Protein AF-A5ZXG1-F1 (afdb_monomer)

Solvent-accessible surface area (backbone atoms only — not comparable to full-atom values): 5238 Å² total; per-residue (Å²): 143,88,49,69,66,62,51,51,52,39,40,58,72,66,76,54,86,81,95,73,61,69,82,79,42,48,66,44,48,76,70,62,56,52,90,84,80,85,74,62,90,83,57,77,80,85,84,85,79,92,84,74,66,89,87,56,86,74,51,72,69,54,52,50,49,53,50,51,52,55,61,68,57,68,87,111

Mean predicted aligned error: 5.33 Å

Structure (mmCIF, N/CA/C/O backbone):
data_AF-A5ZXG1-F1
#
_entry.id   AF-A5ZXG1-F1
#
loop_
_atom_site.group_PDB
_atom_site.id
_atom_site.type_symbol
_atom_site.label_atom_id
_atom_site.label_alt_id
_atom_site.label_comp_id
_atom_site.label_asym_id
_atom_site.label_entity_id
_atom_site.label_seq_id
_atom_site.pdbx_PDB_ins_code
_atom_site.Cartn_x
_atom_site.Cartn_y
_atom_site.Cartn_z
_atom_site.occupancy
_atom_site.B_iso_or_equiv
_atom_site.auth_seq_id
_atom_site.auth_comp_id
_atom_site.auth_asym_id
_atom_site.auth_atom_id
_atom_site.pdbx_PDB_model_num
ATOM 1 N N . MET A 1 1 ? -19.447 3.804 -7.074 1.00 50.84 1 MET A N 1
ATOM 2 C CA . MET A 1 1 ? -19.214 3.301 -5.703 1.00 50.84 1 MET A CA 1
ATOM 3 C C . MET A 1 1 ? -18.084 2.262 -5.717 1.00 50.84 1 MET A C 1
ATOM 5 O O . MET A 1 1 ? -18.312 1.101 -5.430 1.00 50.84 1 MET A O 1
ATOM 9 N N . ASN A 1 2 ? -16.874 2.664 -6.124 1.00 69.75 2 ASN A N 1
ATOM 10 C CA . ASN A 1 2 ? -15.664 1.819 -6.090 1.00 69.75 2 ASN A CA 1
ATOM 11 C C . ASN A 1 2 ? -14.428 2.684 -5.780 1.00 69.75 2 ASN A C 1
ATOM 13 O O . ASN A 1 2 ? -13.348 2.504 -6.331 1.00 69.75 2 ASN A O 1
ATOM 17 N N . ASP A 1 3 ? -14.652 3.718 -4.975 1.00 88.69 3 ASP A N 1
ATOM 18 C CA . ASP A 1 3 ? -13.630 4.655 -4.543 1.00 88.69 3 ASP A CA 1
ATOM 19 C C . ASP A 1 3 ? -13.247 4.312 -3.099 1.00 88.69 3 ASP A C 1
ATOM 21 O O . ASP A 1 3 ? -14.119 4.110 -2.247 1.00 88.69 3 ASP A O 1
ATOM 25 N N . LEU A 1 4 ? -11.944 4.203 -2.839 1.00 90.56 4 LEU A N 1
ATOM 26 C CA . LEU A 1 4 ? -11.408 3.777 -1.546 1.00 90.56 4 LEU A CA 1
ATOM 27 C C . LEU A 1 4 ? -11.820 4.732 -0.419 1.00 90.56 4 LEU A C 1
ATOM 29 O O . LEU A 1 4 ? -12.136 4.276 0.679 1.00 90.56 4 LEU A O 1
ATOM 33 N N . GLU A 1 5 ? -11.850 6.037 -0.686 1.00 92.56 5 GLU A N 1
ATOM 34 C CA . GLU A 1 5 ? -12.213 7.043 0.314 1.00 92.56 5 GLU A CA 1
ATOM 35 C C . GLU A 1 5 ? -13.700 6.978 0.664 1.00 92.56 5 GLU A C 1
ATOM 37 O O . GLU A 1 5 ? -14.079 7.033 1.835 1.00 92.56 5 GLU A O 1
ATOM 42 N N . SER A 1 6 ? -14.550 6.736 -0.332 1.00 93.69 6 SER A N 1
ATOM 43 C CA . SER A 1 6 ? -15.979 6.491 -0.126 1.00 93.69 6 SER A CA 1
ATOM 44 C C . SER A 1 6 ? -16.231 5.248 0.740 1.00 93.69 6 SER A C 1
ATOM 46 O O . SER A 1 6 ? -17.086 5.272 1.630 1.00 93.69 6 SER A O 1
ATOM 48 N N . ILE A 1 7 ? -15.461 4.171 0.530 1.00 94.38 7 ILE A N 1
ATOM 49 C CA . ILE A 1 7 ? -15.537 2.954 1.356 1.00 94.38 7 ILE A CA 1
ATOM 50 C C . ILE A 1 7 ? -15.076 3.247 2.789 1.00 94.38 7 ILE A C 1
ATOM 52 O O . ILE A 1 7 ? -15.791 2.916 3.734 1.00 94.38 7 ILE A O 1
ATOM 56 N N . LYS A 1 8 ? -13.932 3.921 2.970 1.00 94.56 8 LYS A N 1
ATOM 57 C CA . LYS A 1 8 ? -13.433 4.322 4.297 1.00 94.56 8 LYS A CA 1
ATOM 58 C C . LYS A 1 8 ? -14.461 5.147 5.066 1.00 94.56 8 LYS A C 1
ATOM 60 O O . LYS A 1 8 ? -14.768 4.817 6.207 1.00 94.56 8 LYS A O 1
ATOM 65 N N . LYS A 1 9 ? -15.034 6.173 4.429 1.00 95.12 9 LYS A N 1
ATOM 66 C CA . LYS A 1 9 ? -16.055 7.034 5.039 1.00 95.12 9 LYS A CA 1
ATOM 67 C C . LYS A 1 9 ? -17.290 6.239 5.462 1.00 95.12 9 LYS A C 1
ATOM 69 O O . LYS A 1 9 ? -17.844 6.492 6.525 1.00 95.12 9 LYS A O 1
ATOM 74 N N . SER A 1 10 ? -17.693 5.254 4.660 1.00 95.44 10 SER A N 1
ATOM 75 C CA . SER A 1 10 ? -18.836 4.395 4.982 1.00 95.44 10 SER A CA 1
ATOM 76 C C . SER A 1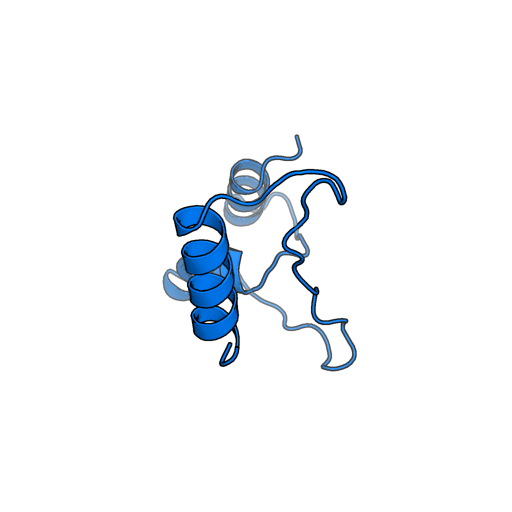 10 ? -18.589 3.557 6.242 1.00 95.44 10 SER A C 1
ATOM 78 O O . SER A 1 10 ? -19.465 3.481 7.098 1.00 95.44 10 SER A O 1
ATOM 80 N N . ILE A 1 11 ? -17.390 2.986 6.392 1.00 95.62 11 ILE A N 1
ATOM 81 C CA . ILE A 1 11 ? -17.019 2.180 7.569 1.00 95.62 11 ILE A CA 1
ATOM 82 C C . ILE A 1 11 ? -16.905 3.060 8.818 1.00 95.62 11 ILE A C 1
ATOM 84 O O . ILE A 1 11 ? -17.428 2.694 9.865 1.00 95.62 11 ILE A O 1
ATOM 88 N N . VAL A 1 12 ? -16.275 4.237 8.706 1.00 96.44 12 VAL A N 1
ATOM 89 C CA . VAL A 1 12 ? -16.169 5.208 9.814 1.00 96.44 12 VAL A CA 1
ATOM 90 C C . VAL A 1 12 ? -17.553 5.657 10.294 1.00 96.44 12 VAL A C 1
ATOM 92 O O . VAL A 1 12 ? -17.775 5.797 11.492 1.00 96.44 12 VAL A O 1
ATOM 95 N N . ASN A 1 13 ? -18.511 5.812 9.376 1.00 96.44 13 ASN A N 1
ATOM 96 C CA . ASN A 1 13 ? -19.898 6.154 9.699 1.00 96.44 13 ASN A CA 1
ATOM 97 C C . ASN A 1 13 ? -20.747 4.953 10.164 1.00 96.44 13 ASN A C 1
ATOM 99 O O . ASN A 1 13 ? -21.958 5.091 10.315 1.00 96.44 13 ASN A O 1
ATOM 103 N N . GLY A 1 14 ? -20.150 3.773 10.359 1.00 95.00 14 GLY A N 1
ATOM 104 C CA . GLY A 1 14 ? -20.846 2.595 10.883 1.00 95.00 14 GLY A CA 1
ATOM 105 C C . GLY A 1 14 ? -21.770 1.890 9.887 1.00 95.00 14 GLY A C 1
ATOM 106 O O . GLY A 1 14 ? -22.603 1.090 10.298 1.00 95.00 14 GLY A O 1
ATOM 107 N N . LEU A 1 15 ? -21.632 2.142 8.580 1.00 95.25 15 LEU A N 1
ATOM 108 C CA . LEU A 1 15 ? -22.493 1.536 7.553 1.00 95.25 15 LEU A CA 1
ATOM 109 C C . LEU A 1 15 ? -22.152 0.065 7.247 1.00 95.25 15 LEU A C 1
ATOM 111 O O . LEU A 1 15 ? -22.832 -0.561 6.437 1.00 95.25 15 LEU A O 1
ATOM 115 N N . GLY A 1 16 ? -21.103 -0.493 7.858 1.00 93.94 16 GLY A N 1
ATOM 116 C CA . GLY A 1 16 ? -20.733 -1.900 7.716 1.00 93.94 16 GLY A CA 1
ATOM 117 C C . GLY A 1 16 ? -19.242 -2.167 7.918 1.00 93.94 16 GLY A C 1
ATOM 118 O O . GLY A 1 16 ? -18.511 -1.345 8.470 1.00 93.94 16 GLY A O 1
ATOM 119 N N . ILE A 1 17 ? -18.795 -3.327 7.433 1.00 94.75 17 ILE A N 1
ATOM 120 C CA . ILE A 1 17 ? -17.394 -3.772 7.445 1.00 94.75 17 ILE A CA 1
ATOM 121 C C . ILE A 1 17 ? -16.862 -3.926 6.016 1.00 94.75 17 ILE A C 1
ATOM 123 O O . ILE A 1 17 ? -17.626 -4.137 5.076 1.00 94.75 17 ILE A O 1
ATOM 127 N N . SER A 1 18 ? -15.544 -3.835 5.839 1.00 93.81 18 SER A N 1
ATOM 128 C CA . SER A 1 18 ? -14.898 -4.049 4.541 1.00 93.81 18 SER A CA 1
ATOM 129 C C . SER A 1 18 ? -13.512 -4.656 4.704 1.00 93.81 18 SER A C 1
ATOM 131 O O . SER A 1 18 ? -12.823 -4.386 5.689 1.00 93.81 18 SER A O 1
ATOM 133 N N . LEU A 1 19 ? -13.085 -5.434 3.708 1.00 91.31 19 LEU A N 1
ATOM 134 C CA . LEU A 1 19 ? -11.727 -5.952 3.629 1.00 91.31 19 LEU A CA 1
ATOM 135 C C . LEU A 1 19 ? -10.835 -4.986 2.842 1.00 91.31 19 LEU A C 1
ATOM 137 O O . LEU A 1 19 ? -10.920 -4.883 1.616 1.00 91.31 19 LEU A O 1
ATOM 141 N N . LEU A 1 20 ? -9.938 -4.307 3.551 1.00 91.00 20 LEU A N 1
ATOM 142 C CA . LEU A 1 20 ? -9.060 -3.286 2.988 1.00 91.00 20 LEU A CA 1
ATOM 143 C C . LEU A 1 20 ? -7.585 -3.661 3.124 1.00 91.00 20 LEU A C 1
ATOM 145 O O . LEU A 1 20 ? -7.194 -4.502 3.929 1.00 91.00 20 LEU A O 1
ATOM 149 N N . SER A 1 21 ? -6.743 -3.001 2.326 1.00 89.88 21 SER A N 1
ATOM 150 C CA . SER A 1 21 ? -5.299 -3.053 2.554 1.00 89.88 21 SER A CA 1
ATOM 151 C C . SER A 1 21 ? -4.992 -2.437 3.915 1.00 89.88 21 SER A C 1
ATOM 153 O O . SER A 1 21 ? -5.354 -1.281 4.144 1.00 89.88 21 SER A O 1
ATOM 155 N N . ALA A 1 22 ? -4.257 -3.153 4.768 1.00 90.19 22 ALA A N 1
ATOM 156 C CA . ALA A 1 22 ? -3.810 -2.633 6.059 1.00 90.19 22 ALA A CA 1
ATOM 157 C C . ALA A 1 22 ? -3.075 -1.289 5.914 1.00 90.19 22 ALA A C 1
ATOM 159 O O . ALA A 1 22 ? -3.251 -0.395 6.735 1.00 90.19 22 ALA A O 1
ATOM 160 N N . ARG A 1 23 ? -2.323 -1.096 4.815 1.00 89.94 23 ARG A N 1
ATOM 161 C CA . ARG A 1 23 ? -1.640 0.174 4.508 1.00 89.94 23 ARG A CA 1
ATOM 162 C C . ARG A 1 23 ? -2.608 1.339 4.307 1.00 89.94 23 ARG A C 1
ATOM 164 O O . ARG A 1 23 ? -2.275 2.460 4.665 1.00 89.94 23 ARG A O 1
ATOM 171 N N . SER A 1 24 ? -3.797 1.087 3.761 1.00 92.38 24 SER A N 1
ATOM 172 C CA . SER A 1 24 ? -4.788 2.139 3.500 1.00 92.38 24 SER A CA 1
ATOM 173 C C . SER A 1 24 ? -5.526 2.614 4.751 1.00 92.38 24 SER A C 1
ATOM 175 O O . SER A 1 24 ? -6.101 3.699 4.734 1.00 92.38 24 SER A O 1
ATOM 177 N N . THR A 1 25 ? -5.510 1.825 5.826 1.00 93.94 25 THR A N 1
ATOM 178 C CA . THR A 1 25 ? -6.276 2.079 7.053 1.00 93.94 25 THR A CA 1
ATOM 179 C C . THR A 1 25 ? -5.406 2.503 8.239 1.00 93.94 25 THR A C 1
ATOM 181 O O . THR A 1 25 ? -5.942 2.693 9.328 1.00 93.94 25 THR A O 1
ATOM 184 N N . ILE A 1 26 ? -4.090 2.681 8.047 1.00 93.62 26 ILE A N 1
ATOM 185 C CA . ILE A 1 26 ? -3.129 3.004 9.122 1.00 93.62 26 ILE A CA 1
ATOM 186 C C . ILE A 1 26 ? -3.569 4.232 9.920 1.00 93.62 26 ILE A C 1
ATOM 188 O O . ILE A 1 26 ? -3.587 4.194 11.149 1.00 93.62 26 ILE A O 1
ATOM 192 N N . ASP A 1 27 ? -3.940 5.316 9.244 1.00 94.88 27 ASP A N 1
ATOM 193 C CA . ASP A 1 27 ? -4.270 6.568 9.930 1.00 94.88 27 ASP A CA 1
ATOM 194 C C . ASP A 1 27 ? -5.611 6.478 10.664 1.00 94.88 27 ASP A C 1
ATOM 196 O O . ASP A 1 27 ? -5.737 6.971 11.786 1.00 94.88 27 ASP A O 1
ATOM 200 N N . LEU A 1 28 ? -6.587 5.764 10.092 1.00 95.31 28 LEU A N 1
ATOM 201 C CA . LEU A 1 28 ? -7.879 5.499 10.736 1.00 95.31 28 LEU A CA 1
ATOM 202 C C . LEU A 1 28 ? -7.713 4.644 11.998 1.00 95.31 28 LEU A C 1
ATOM 204 O O . LEU A 1 28 ? -8.359 4.906 13.010 1.00 95.31 28 LEU A O 1
ATOM 208 N N . GLN A 1 29 ? -6.806 3.665 11.966 1.00 94.44 29 GLN A N 1
ATOM 209 C CA . GLN A 1 29 ? -6.445 2.876 13.142 1.00 94.44 29 GLN A CA 1
ATOM 210 C C . GLN A 1 29 ? -5.752 3.741 14.200 1.00 94.44 29 GLN A C 1
ATOM 212 O O . GLN A 1 29 ? -6.144 3.713 15.365 1.00 94.44 29 GLN A O 1
ATOM 217 N N . LYS A 1 30 ? -4.735 4.526 13.813 1.00 96.00 30 LYS A N 1
ATOM 218 C CA . LYS A 1 30 ? -3.981 5.396 14.738 1.00 96.00 30 LYS A CA 1
ATOM 219 C C . LYS A 1 30 ? -4.883 6.403 15.447 1.00 96.00 30 LYS A C 1
ATOM 221 O O . LYS A 1 30 ? -4.700 6.667 16.631 1.00 96.00 30 LYS A O 1
ATOM 226 N N . THR A 1 31 ? -5.864 6.935 14.726 1.00 96.94 31 THR A N 1
ATOM 227 C CA . THR A 1 31 ? -6.859 7.885 15.244 1.00 96.94 31 THR A CA 1
ATOM 228 C C . THR A 1 31 ? -8.072 7.207 15.888 1.00 96.94 31 THR A C 1
ATOM 230 O O . THR A 1 31 ? -8.985 7.900 16.324 1.00 96.94 31 THR A O 1
ATOM 233 N N . LYS A 1 32 ? -8.079 5.869 15.991 1.00 95.94 32 LYS A N 1
ATOM 234 C CA . LYS A 1 32 ? -9.142 5.058 16.610 1.00 95.94 32 LYS A CA 1
ATOM 235 C C . LYS A 1 32 ? -10.535 5.269 16.000 1.00 95.94 32 LYS A C 1
ATOM 237 O O . LYS A 1 32 ? -11.540 5.104 16.681 1.00 95.94 32 LYS A O 1
ATOM 242 N N . GLN A 1 33 ? -10.598 5.610 14.715 1.00 97.00 33 GLN A N 1
ATOM 243 C CA . GLN A 1 33 ? -11.862 5.801 13.995 1.00 97.00 33 GLN A CA 1
ATOM 244 C C . GLN A 1 33 ? -12.510 4.480 13.564 1.00 97.00 33 GLN A C 1
ATOM 246 O O . GLN A 1 33 ? -13.689 4.455 13.230 1.00 97.00 33 GLN A O 1
ATOM 251 N N . ILE A 1 34 ? -11.743 3.387 13.539 1.00 95.81 34 ILE A N 1
ATOM 252 C CA . ILE A 1 34 ? -12.215 2.059 13.139 1.00 95.81 34 ILE A CA 1
ATOM 253 C C . ILE A 1 34 ? -11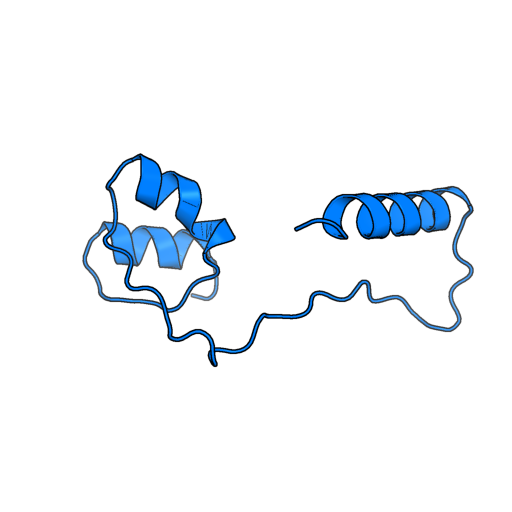.644 0.978 14.058 1.00 95.81 34 ILE A C 1
ATOM 255 O O . ILE A 1 34 ? -10.569 1.140 14.640 1.00 95.81 34 ILE A O 1
ATOM 259 N N . LEU A 1 35 ? -12.335 -0.158 14.114 1.00 94.69 35 LEU A N 1
ATOM 260 C CA . LEU A 1 35 ? -11.798 -1.413 14.635 1.00 94.69 35 LEU A CA 1
ATOM 261 C C 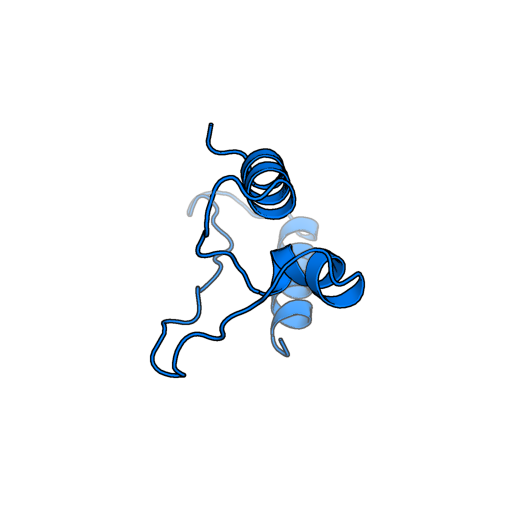. LEU A 1 35 ? -11.166 -2.205 13.487 1.00 94.69 35 LEU A C 1
ATOM 263 O O . LEU A 1 35 ? -11.710 -2.247 12.383 1.00 94.69 35 LEU A O 1
ATOM 267 N N . LEU A 1 36 ? -10.023 -2.839 13.746 1.00 93.19 36 LEU A N 1
ATOM 268 C CA . LEU A 1 36 ? -9.358 -3.718 12.788 1.00 93.19 36 LEU A CA 1
ATOM 269 C C . LEU A 1 36 ? -9.329 -5.145 13.313 1.00 93.19 36 LEU A C 1
ATOM 271 O O . LEU A 1 36 ? -8.958 -5.388 14.459 1.00 93.19 36 LEU A O 1
ATOM 275 N N . PHE A 1 37 ? -9.655 -6.072 12.422 1.00 91.81 37 PHE A N 1
ATOM 276 C CA . PHE A 1 37 ? -9.573 -7.503 12.656 1.00 91.81 37 PHE A CA 1
ATOM 277 C C . PHE A 1 37 ? -8.521 -8.059 11.688 1.00 91.81 37 PHE A C 1
ATOM 279 O O . PHE A 1 37 ? -8.745 -8.010 10.474 1.00 91.81 37 PHE A O 1
ATOM 286 N N . PRO A 1 38 ? -7.342 -8.489 12.175 1.00 87.19 38 PRO A N 1
ATOM 287 C CA . PRO A 1 38 ? -6.321 -9.061 11.308 1.00 87.19 38 PRO A CA 1
ATOM 288 C C . PRO A 1 38 ? -6.835 -10.371 10.703 1.00 87.19 38 PRO A C 1
ATOM 290 O O . PRO A 1 38 ? -7.469 -11.171 11.388 1.00 87.19 38 PRO A O 1
ATOM 293 N N . LEU A 1 39 ? -6.565 -10.581 9.415 1.00 86.38 39 LEU A N 1
ATOM 294 C CA . LEU A 1 39 ? -6.783 -11.882 8.786 1.00 86.38 39 LEU A CA 1
ATOM 295 C C . LEU A 1 39 ? -5.651 -12.848 9.168 1.00 86.38 39 LEU A C 1
ATOM 297 O O . LEU A 1 39 ? -4.546 -12.400 9.481 1.00 86.38 39 LEU A O 1
ATOM 301 N N . GLU A 1 40 ? -5.922 -14.155 9.118 1.00 83.56 40 GLU A N 1
ATOM 302 C CA . GLU A 1 40 ? -4.921 -15.203 9.365 1.00 83.56 40 GLU A CA 1
ATOM 303 C C . GLU A 1 40 ? -3.698 -15.066 8.443 1.00 83.56 40 GLU A C 1
ATOM 305 O O . GLU A 1 40 ? -3.802 -14.545 7.335 1.00 83.56 40 GLU A O 1
ATOM 310 N N . GLU A 1 41 ? -2.532 -15.566 8.865 1.00 68.81 41 GLU A N 1
ATOM 311 C CA . GLU A 1 41 ? -1.275 -15.451 8.099 1.00 68.81 41 GLU A CA 1
ATOM 312 C C . GLU A 1 41 ? -1.322 -16.123 6.715 1.00 68.81 41 GLU A C 1
ATOM 314 O O . GLU A 1 41 ? -0.559 -15.762 5.817 1.00 68.81 41 GLU A O 1
ATOM 319 N N . SER A 1 42 ? -2.246 -17.068 6.522 1.00 67.50 42 SER A N 1
ATOM 320 C CA . SER A 1 42 ? -2.551 -17.706 5.237 1.00 67.50 42 SER A CA 1
ATOM 321 C C . SER A 1 42 ? -3.270 -16.770 4.255 1.00 67.50 42 SER A C 1
ATOM 323 O O . SER A 1 42 ? -3.311 -17.049 3.053 1.00 67.50 42 SER A O 1
ATOM 325 N N . ALA A 1 43 ? -3.813 -15.644 4.733 1.00 66.31 43 ALA A N 1
ATOM 326 C CA . ALA A 1 43 ? -4.452 -14.644 3.898 1.00 66.31 43 ALA A CA 1
ATOM 327 C C . ALA A 1 43 ? -3.419 -14.029 2.948 1.00 66.31 43 ALA A C 1
ATOM 329 O O . ALA A 1 43 ? -2.447 -13.386 3.349 1.00 66.31 43 ALA A O 1
ATOM 330 N N . HIS A 1 44 ? -3.635 -14.252 1.653 1.00 65.06 44 HIS A N 1
ATOM 331 C CA . HIS A 1 44 ? -2.692 -13.914 0.596 1.00 65.06 44 HIS A CA 1
ATOM 332 C C . HIS A 1 44 ? -2.191 -12.463 0.678 1.00 65.06 44 HIS A C 1
ATOM 334 O O . HIS A 1 44 ? -2.963 -11.503 0.588 1.00 65.06 44 HIS A O 1
ATOM 340 N N . LYS A 1 45 ? -0.865 -12.297 0.756 1.00 75.62 45 LYS A N 1
ATOM 341 C CA . LYS A 1 45 ? -0.213 -11.006 0.510 1.00 75.62 45 LYS A CA 1
ATOM 342 C C . LYS A 1 45 ? -0.463 -10.610 -0.945 1.00 75.62 45 LYS A C 1
ATOM 344 O O . LYS A 1 45 ? -0.178 -11.377 -1.861 1.00 75.62 45 LYS A O 1
ATOM 349 N N . ARG A 1 46 ? -1.000 -9.409 -1.171 1.00 82.62 46 ARG A N 1
ATOM 350 C CA . ARG A 1 46 ? -1.193 -8.883 -2.531 1.00 82.62 46 ARG A CA 1
ATOM 351 C C . ARG A 1 46 ? 0.160 -8.523 -3.139 1.00 82.62 46 ARG A C 1
ATOM 353 O O . ARG A 1 46 ? 0.896 -7.726 -2.563 1.00 82.62 46 ARG A O 1
ATOM 360 N N . THR A 1 47 ? 0.457 -9.061 -4.317 1.00 85.69 47 THR A N 1
ATOM 361 C CA . THR A 1 47 ? 1.629 -8.665 -5.105 1.00 85.69 47 THR A CA 1
ATOM 362 C C . THR A 1 47 ? 1.283 -7.466 -5.981 1.00 85.69 47 THR A C 1
ATOM 364 O O . THR A 1 47 ? 0.305 -7.494 -6.727 1.00 85.69 47 THR A O 1
ATOM 367 N N . PHE A 1 48 ? 2.088 -6.406 -5.899 1.00 88.25 48 PHE A N 1
ATOM 368 C CA . PHE A 1 48 ? 1.990 -5.256 -6.794 1.00 88.25 48 PHE A CA 1
ATOM 369 C C . PHE A 1 48 ? 2.960 -5.419 -7.963 1.0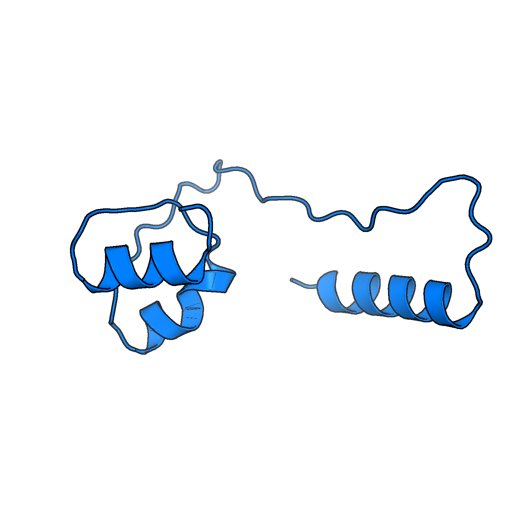0 88.25 48 PHE A C 1
ATOM 371 O O . PHE A 1 48 ? 4.109 -5.816 -7.776 1.00 88.25 48 PHE A O 1
ATOM 378 N N . TYR A 1 49 ? 2.502 -5.077 -9.165 1.00 91.62 49 TYR A N 1
ATOM 379 C CA . TYR A 1 49 ? 3.288 -5.187 -10.389 1.00 91.62 49 TYR A CA 1
ATOM 380 C C . TYR A 1 49 ? 3.450 -3.819 -11.044 1.00 91.62 49 TYR A C 1
ATOM 382 O O . 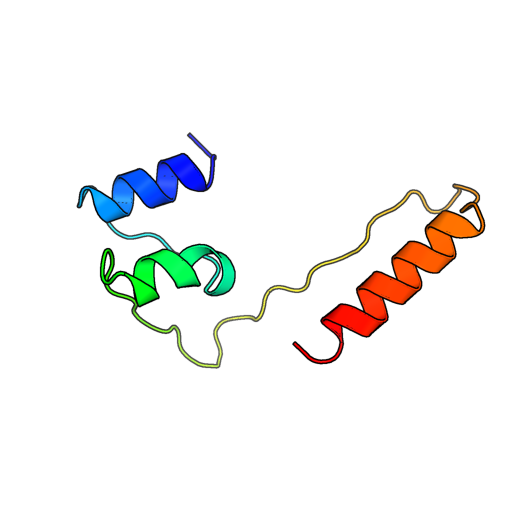TYR A 1 49 ? 2.502 -3.040 -11.131 1.00 91.62 49 TYR A O 1
ATOM 390 N N . ILE A 1 50 ? 4.647 -3.553 -11.565 1.00 92.38 50 ILE A N 1
ATOM 391 C CA . ILE A 1 50 ? 4.874 -2.448 -12.496 1.00 92.38 50 ILE A CA 1
ATOM 392 C C . ILE A 1 50 ? 4.599 -2.987 -13.899 1.00 92.38 50 ILE A C 1
ATOM 394 O O . ILE A 1 50 ? 5.349 -3.823 -14.403 1.00 92.38 50 ILE A O 1
ATOM 398 N N . VAL A 1 51 ? 3.524 -2.513 -14.526 1.00 93.62 51 VAL A N 1
ATOM 399 C CA . VAL A 1 51 ? 3.080 -2.991 -15.841 1.00 93.62 51 VAL A CA 1
ATOM 400 C C . VAL A 1 51 ? 3.392 -1.948 -16.910 1.00 93.62 51 VAL A C 1
ATOM 402 O O . VAL A 1 51 ? 3.046 -0.777 -16.775 1.00 93.62 51 VAL A O 1
ATOM 405 N N . TYR A 1 52 ? 4.041 -2.372 -17.993 1.00 93.00 52 TYR A N 1
ATOM 406 C CA . TYR A 1 52 ? 4.298 -1.549 -19.175 1.00 93.00 52 TYR A CA 1
ATOM 407 C C . TYR A 1 52 ? 4.293 -2.412 -20.441 1.00 93.00 52 TYR A C 1
ATOM 409 O O . TYR A 1 52 ? 4.504 -3.622 -20.387 1.00 93.00 52 TYR A O 1
ATOM 417 N N . SER A 1 53 ? 4.038 -1.790 -21.597 1.00 94.44 53 SER A N 1
ATOM 418 C CA . SER A 1 53 ? 4.033 -2.501 -22.882 1.00 94.44 53 SER A CA 1
ATOM 419 C C . SER A 1 53 ? 5.410 -3.093 -23.184 1.00 94.44 53 SER A C 1
ATOM 421 O O . SER A 1 53 ? 6.409 -2.372 -23.165 1.00 94.44 53 SER A O 1
ATOM 423 N N . LYS A 1 54 ? 5.447 -4.389 -23.517 1.00 90.38 54 LYS A N 1
ATOM 424 C CA . LYS A 1 54 ? 6.677 -5.146 -23.803 1.00 90.38 54 LYS A CA 1
ATOM 425 C C . LYS A 1 54 ? 7.546 -4.491 -24.883 1.00 90.38 54 LYS A C 1
ATOM 427 O O . LYS A 1 54 ? 8.765 -4.517 -24.781 1.00 90.38 54 LYS A O 1
ATOM 432 N N . ASN A 1 55 ? 6.917 -3.869 -25.880 1.00 93.88 55 ASN A N 1
ATOM 433 C CA . ASN A 1 55 ? 7.605 -3.286 -27.037 1.00 93.88 55 ASN A CA 1
ATOM 434 C C . ASN A 1 55 ? 7.922 -1.790 -26.857 1.00 93.88 55 ASN A C 1
ATOM 436 O O . ASN A 1 55 ? 8.352 -1.124 -27.797 1.00 93.88 55 ASN A O 1
ATOM 440 N N . ARG A 1 56 ? 7.692 -1.223 -25.666 1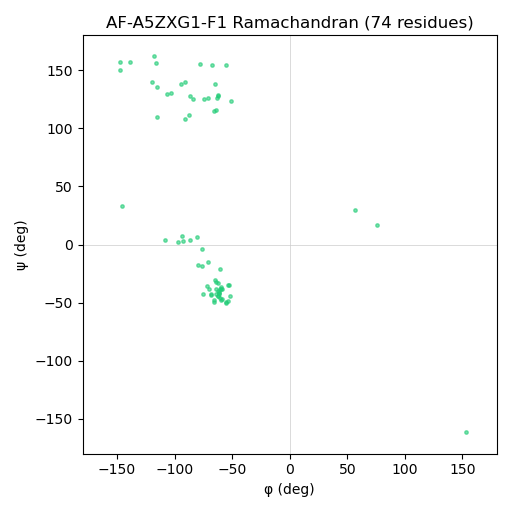.00 91.88 56 ARG A N 1
ATOM 441 C CA . ARG A 1 56 ? 7.989 0.184 -25.386 1.00 91.88 56 ARG A CA 1
ATOM 442 C C . ARG A 1 56 ? 9.458 0.348 -25.007 1.00 91.88 56 ARG 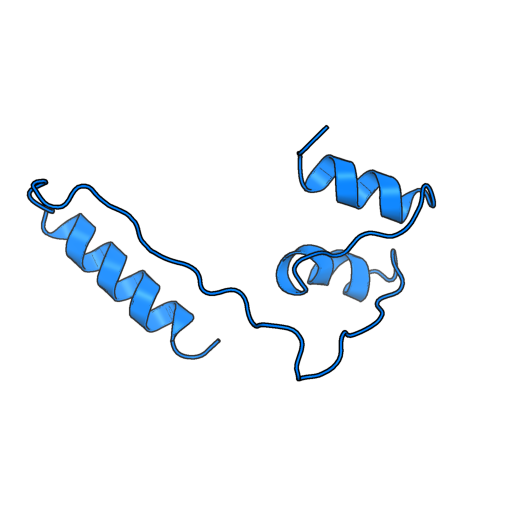A C 1
ATOM 444 O O . ARG A 1 56 ? 9.918 -0.216 -24.017 1.00 91.88 56 ARG A O 1
ATOM 451 N N . ILE A 1 57 ? 10.167 1.224 -25.718 1.00 93.38 57 ILE A N 1
ATOM 452 C CA . ILE A 1 57 ? 11.499 1.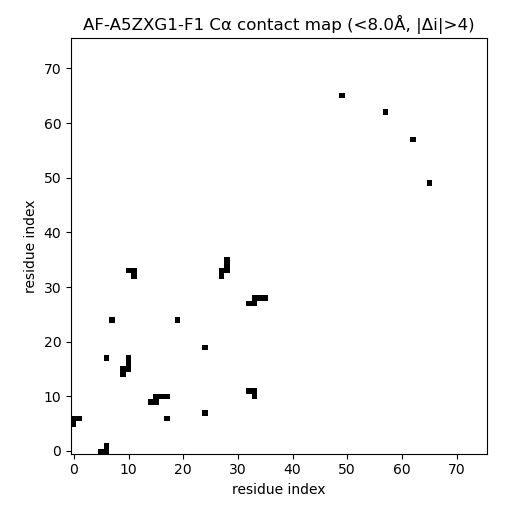669 -25.296 1.00 93.38 57 ILE A CA 1
ATOM 453 C C . ILE A 1 57 ? 11.355 2.468 -23.995 1.00 93.38 57 ILE A C 1
ATOM 455 O O . ILE A 1 57 ? 10.757 3.547 -23.966 1.00 93.38 57 ILE A O 1
ATOM 459 N N . LEU A 1 58 ? 11.913 1.944 -22.904 1.00 95.00 58 LEU A N 1
ATOM 460 C CA . LEU A 1 58 ? 11.986 2.671 -21.641 1.00 95.00 58 LEU A CA 1
ATOM 461 C C . LEU A 1 58 ? 13.071 3.747 -21.743 1.00 95.00 58 LEU A C 1
ATOM 463 O O . LEU A 1 58 ? 14.228 3.452 -22.049 1.00 95.00 58 LEU A O 1
ATOM 467 N N . LYS A 1 59 ? 12.723 5.005 -21.472 1.00 96.44 59 LYS A N 1
ATOM 468 C CA . LYS A 1 59 ? 13.722 6.078 -21.358 1.00 96.44 59 LYS A CA 1
ATOM 469 C C . LYS A 1 59 ? 14.599 5.845 -20.111 1.00 96.44 59 LYS A C 1
ATOM 471 O O . LYS A 1 59 ? 14.127 5.216 -19.160 1.00 96.44 59 LYS A O 1
ATOM 476 N N . PRO A 1 60 ? 15.846 6.353 -20.067 1.00 97.69 60 PRO A N 1
ATOM 477 C CA . PRO A 1 60 ? 16.742 6.152 -18.923 1.00 97.69 60 PRO A CA 1
ATOM 478 C C . PRO A 1 60 ? 16.120 6.515 -17.565 1.00 97.69 60 PRO A C 1
ATOM 480 O O . PRO A 1 60 ? 16.1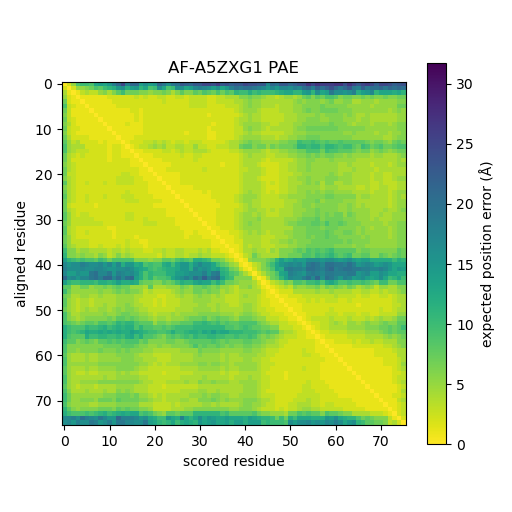83 5.709 -16.641 1.00 97.69 60 PRO A O 1
ATOM 483 N N . HIS A 1 61 ? 15.426 7.654 -17.470 1.00 97.00 61 HIS A N 1
ATOM 484 C CA . HIS A 1 61 ? 14.751 8.078 -16.236 1.00 97.00 61 HIS A CA 1
ATOM 485 C C . HIS A 1 61 ? 13.617 7.132 -15.815 1.00 97.00 61 HIS A C 1
ATOM 487 O O . HIS A 1 61 ? 13.410 6.917 -14.627 1.00 97.00 61 HIS A O 1
ATOM 493 N N . VAL A 1 62 ? 12.914 6.503 -16.766 1.00 95.94 62 VAL A N 1
ATOM 494 C CA . VAL A 1 62 ? 11.871 5.514 -16.449 1.00 95.94 62 VAL A CA 1
ATOM 495 C C . VAL A 1 62 ? 12.501 4.262 -15.848 1.00 95.94 62 VAL A C 1
ATOM 497 O O . VAL A 1 62 ? 12.013 3.753 -14.846 1.00 95.94 62 VAL A O 1
ATOM 500 N N . ARG A 1 63 ? 13.623 3.783 -16.406 1.00 95.62 63 ARG A N 1
ATOM 501 C CA . ARG A 1 63 ? 14.370 2.663 -15.809 1.00 95.62 63 ARG A CA 1
ATOM 502 C C . ARG A 1 63 ? 14.873 2.999 -14.410 1.00 95.62 63 ARG A C 1
ATOM 504 O O . ARG A 1 63 ? 14.799 2.151 -13.528 1.00 95.62 63 ARG A O 1
ATOM 511 N N . GLN A 1 64 ? 15.378 4.215 -14.215 1.00 97.31 64 GLN A N 1
ATOM 512 C CA . GLN A 1 64 ? 15.835 4.673 -12.907 1.00 97.31 64 GLN A CA 1
ATOM 513 C C . GLN A 1 64 ? 14.684 4.712 -11.897 1.00 97.31 64 GLN A C 1
ATOM 515 O O . GLN A 1 64 ? 14.841 4.203 -10.794 1.00 97.31 64 GLN A O 1
ATOM 520 N N . PHE A 1 65 ? 13.518 5.225 -12.294 1.00 96.50 65 PHE A N 1
ATOM 521 C CA . PHE A 1 65 ? 12.317 5.211 -11.464 1.00 96.50 65 PHE A CA 1
ATOM 522 C C . PHE A 1 65 ? 11.881 3.786 -11.101 1.00 96.50 65 PHE A C 1
ATOM 524 O O . PHE A 1 65 ? 11.627 3.509 -9.935 1.00 96.50 65 PHE A O 1
ATOM 531 N N . ILE A 1 66 ? 11.851 2.862 -12.068 1.00 95.25 66 ILE A N 1
ATOM 532 C CA . ILE A 1 66 ? 11.501 1.456 -11.809 1.00 95.25 66 ILE A CA 1
ATOM 533 C C . ILE A 1 66 ? 12.456 0.841 -10.782 1.00 95.25 66 ILE A C 1
ATOM 535 O O . ILE A 1 66 ? 11.988 0.228 -9.827 1.00 95.25 66 ILE A O 1
ATOM 539 N N . ARG A 1 67 ? 13.772 1.043 -10.941 1.00 95.31 67 ARG A N 1
ATOM 540 C CA . ARG A 1 67 ? 14.775 0.564 -9.975 1.00 95.31 67 ARG A CA 1
ATOM 541 C C . ARG A 1 67 ? 14.552 1.163 -8.593 1.00 95.31 67 ARG A C 1
ATOM 543 O O . ARG A 1 67 ? 14.475 0.421 -7.625 1.00 95.31 67 ARG A O 1
ATOM 550 N N . PHE A 1 68 ? 14.357 2.478 -8.522 1.00 96.00 68 PHE A N 1
ATOM 551 C CA . PHE A 1 68 ? 14.068 3.167 -7.269 1.00 96.00 68 PHE A CA 1
ATOM 552 C C . PHE A 1 68 ? 12.850 2.566 -6.556 1.00 96.00 68 PHE A C 1
ATOM 554 O O . PHE A 1 68 ? 12.946 2.219 -5.385 1.00 96.00 68 PHE A O 1
ATOM 561 N N . VAL A 1 69 ? 11.726 2.386 -7.258 1.00 95.19 69 VAL A N 1
ATOM 562 C CA . VAL A 1 69 ? 10.506 1.797 -6.681 1.00 95.19 69 VAL A CA 1
ATOM 563 C C . VAL A 1 69 ? 10.760 0.359 -6.221 1.00 95.19 69 VAL A C 1
ATOM 565 O O . VAL A 1 69 ? 10.361 -0.010 -5.120 1.00 95.19 69 VAL A O 1
ATOM 568 N N . GLN A 1 70 ? 11.440 -0.451 -7.036 1.00 92.94 70 GLN A N 1
ATOM 569 C CA . GLN A 1 70 ? 11.763 -1.838 -6.695 1.00 92.94 70 GLN A CA 1
ATOM 570 C C . GLN A 1 70 ? 12.660 -1.949 -5.462 1.00 92.94 70 GLN A C 1
ATOM 572 O O . GLN A 1 70 ? 12.452 -2.853 -4.661 1.00 92.94 70 GLN A O 1
ATOM 577 N N . ASP A 1 71 ? 13.644 -1.064 -5.311 1.00 93.44 71 ASP A N 1
ATOM 578 C CA . ASP A 1 71 ? 14.551 -1.062 -4.165 1.00 93.44 71 ASP A CA 1
ATOM 579 C C . ASP A 1 71 ? 13.862 -0.500 -2.913 1.00 93.44 71 ASP A C 1
ATOM 581 O O . ASP A 1 71 ? 13.961 -1.095 -1.843 1.00 93.44 71 ASP A O 1
ATOM 585 N N . PHE A 1 72 ? 13.095 0.586 -3.051 1.00 92.69 72 PHE A N 1
ATOM 586 C CA . PHE A 1 72 ? 12.375 1.221 -1.945 1.00 92.69 72 PHE A CA 1
ATOM 587 C C . PHE A 1 72 ? 11.345 0.281 -1.302 1.00 92.69 72 PHE A C 1
ATOM 589 O O . PHE A 1 72 ? 11.247 0.218 -0.079 1.00 92.69 72 PHE A O 1
ATOM 596 N N . TYR A 1 73 ? 10.596 -0.474 -2.113 1.00 89.00 73 TYR A N 1
ATOM 597 C CA . TYR A 1 73 ? 9.567 -1.399 -1.624 1.00 89.00 73 TYR A CA 1
ATOM 598 C C . TYR A 1 73 ? 10.062 -2.836 -1.394 1.00 89.00 73 TYR A C 1
ATOM 600 O O . TYR A 1 73 ? 9.261 -3.678 -1.005 1.00 89.00 73 TYR A O 1
ATOM 608 N N . ARG A 1 74 ? 11.356 -3.142 -1.588 1.00 82.94 74 ARG A N 1
ATOM 609 C CA . ARG A 1 74 ? 11.911 -4.494 -1.346 1.00 82.94 74 ARG A CA 1
ATOM 610 C C . ARG A 1 74 ? 11.860 -4.907 0.127 1.00 82.94 74 ARG A C 1
ATOM 612 O O . ARG A 1 74 ? 11.778 -6.094 0.422 1.00 82.94 74 ARG A O 1
ATOM 619 N N . THR A 1 75 ? 11.956 -3.937 1.032 1.00 68.00 75 THR A N 1
ATOM 620 C CA . THR A 1 75 ? 12.096 -4.152 2.483 1.00 68.00 75 THR A CA 1
ATOM 621 C C . THR A 1 75 ? 10.760 -4.063 3.236 1.00 68.00 75 THR A C 1
ATOM 623 O O . THR A 1 75 ? 10.743 -4.155 4.462 1.00 68.00 75 THR A O 1
ATOM 626 N N . TYR A 1 76 ? 9.649 -3.855 2.522 1.00 56.84 76 TYR A N 1
ATOM 627 C CA . TYR A 1 76 ? 8.292 -3.734 3.070 1.00 56.84 76 TYR A CA 1
ATOM 628 C C . TYR A 1 76 ? 7.428 -4.947 2.731 1.00 56.84 76 TYR A C 1
ATOM 630 O O . TYR A 1 76 ? 6.486 -5.196 3.520 1.00 56.84 76 TYR A O 1
#

InterPro domains:
  IPR005119 LysR, substrate-binding [PF03466] (1-71)

Secondary structure (DSSP, 8-state):
---HHHHHHHHHTTS------GGGGHHHHHTT-S---PPPTTSPPPPP-----TT----HHHHHHHHHHHHHTTT-

Foldseek 3Di:
DPDPVVVVVCQLVVVDDDDDDPVSCVVVVVVVSHDDDDDDPPPDDDDDDDDDDPPDDQDPVNVVVVVVVCVVPVVD

pLDDT: mean 89.81, std 9.81, range [50.84, 97.69]

Radius of gyration: 17.3 Å; Cα contacts (8 Å, |Δi|>4): 21; chains: 1; bounding box: 39×26×44 Å

Organism: NCBI:txid411459

Sequence (76 aa):
MNDLESIKKSIVNGLGISLLSARSTIDLQKTKQILLFPLEESAHKRTFYIVYSKNRILKPHVRQFIRFVQDFYRTY